Protein AF-A0A3M5UNW3-F1 (afdb_monomer_lite)

Organism: NCBI:txid663959

Structure (mmCIF, N/CA/C/O backbone):
data_AF-A0A3M5UNW3-F1
#
_entry.id   AF-A0A3M5UNW3-F1
#
loop_
_atom_site.group_PDB
_atom_site.id
_atom_site.type_symbol
_atom_site.label_atom_id
_atom_site.label_alt_id
_atom_site.label_comp_id
_atom_site.label_asym_id
_atom_site.label_entity_id
_atom_site.label_seq_id
_atom_site.pdbx_PDB_ins_code
_atom_site.Cartn_x
_atom_site.Cartn_y
_atom_site.Cartn_z
_atom_site.occupancy
_atom_site.B_iso_or_equiv
_atom_site.auth_seq_id
_atom_site.auth_comp_id
_atom_site.auth_asym_id
_atom_site.auth_atom_id
_atom_site.pdbx_PDB_model_num
ATOM 1 N N . MET A 1 1 ? -14.224 -23.402 14.036 1.00 63.69 1 MET A N 1
ATOM 2 C CA . MET A 1 1 ? -13.606 -22.188 13.461 1.00 63.69 1 MET A CA 1
ATOM 3 C C . MET A 1 1 ? -14.005 -22.114 11.996 1.00 63.69 1 MET A C 1
ATOM 5 O O . MET A 1 1 ? -13.792 -23.095 11.300 1.00 63.69 1 MET A O 1
ATOM 9 N N . ASN A 1 2 ? -14.644 -21.029 11.557 1.00 83.38 2 ASN A N 1
ATOM 10 C CA . ASN A 1 2 ? -15.055 -20.826 10.161 1.00 83.38 2 ASN A CA 1
ATOM 11 C C . ASN A 1 2 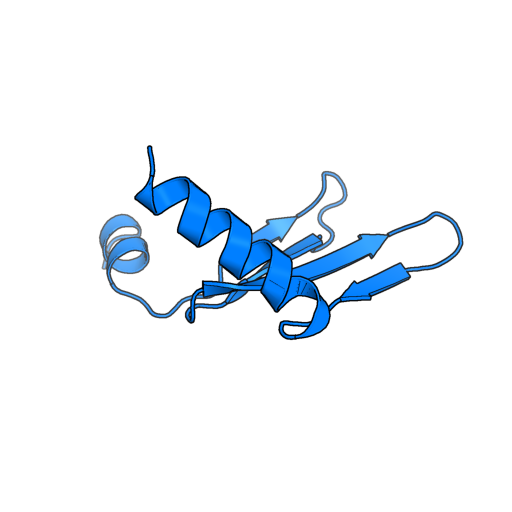? -14.503 -19.477 9.666 1.00 83.38 2 ASN A C 1
ATOM 13 O O . ASN A 1 2 ? -14.466 -18.526 10.448 1.00 83.38 2 ASN A O 1
ATOM 17 N N . ASP A 1 3 ? -14.101 -19.394 8.396 1.00 80.31 3 ASP A N 1
ATOM 18 C CA . ASP A 1 3 ? -13.484 -18.212 7.766 1.00 80.31 3 ASP A CA 1
ATOM 19 C C . ASP A 1 3 ? -14.324 -16.941 7.971 1.00 80.31 3 ASP A C 1
ATOM 21 O O . ASP A 1 3 ? -13.791 -15.905 8.363 1.00 80.31 3 ASP A O 1
ATOM 25 N N . ALA A 1 4 ? -15.650 -17.045 7.847 1.00 80.44 4 ALA A N 1
ATOM 26 C CA . ALA A 1 4 ? -16.559 -15.924 8.080 1.00 80.44 4 ALA A CA 1
ATOM 27 C C . ALA A 1 4 ? -16.446 -15.342 9.505 1.00 80.44 4 ALA A C 1
A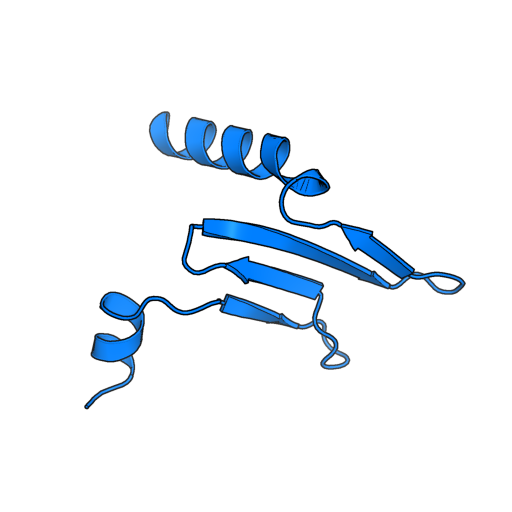TOM 29 O O . ALA A 1 4 ? -16.400 -14.125 9.678 1.00 80.44 4 ALA A O 1
ATOM 30 N N . SER A 1 5 ? -16.332 -16.204 10.523 1.00 76.56 5 SER A N 1
ATOM 31 C CA . SER A 1 5 ? -16.157 -15.776 11.919 1.00 76.56 5 SER A CA 1
ATOM 32 C C . SER A 1 5 ? -14.810 -15.078 12.101 1.00 76.56 5 SER A C 1
ATOM 34 O O . SER A 1 5 ? -14.741 -14.015 12.711 1.00 76.56 5 SER A O 1
ATOM 36 N N . ILE A 1 6 ? -13.754 -15.632 11.499 1.00 77.62 6 ILE A N 1
ATOM 37 C CA . ILE A 1 6 ? -12.385 -15.109 11.583 1.00 77.62 6 ILE A CA 1
ATOM 38 C C . ILE A 1 6 ? -12.283 -13.725 10.932 1.00 77.62 6 ILE A C 1
ATOM 40 O O . ILE A 1 6 ? -11.715 -12.816 11.529 1.00 77.62 6 ILE A O 1
ATOM 44 N N . ARG A 1 7 ? -12.892 -13.518 9.759 1.00 77.19 7 ARG A N 1
ATOM 45 C CA . ARG A 1 7 ? -12.889 -12.214 9.070 1.00 77.19 7 ARG A CA 1
ATOM 46 C C . ARG A 1 7 ? -13.607 -11.112 9.844 1.00 77.19 7 ARG A C 1
ATOM 48 O O . ARG A 1 7 ? -13.256 -9.948 9.688 1.00 77.19 7 ARG A O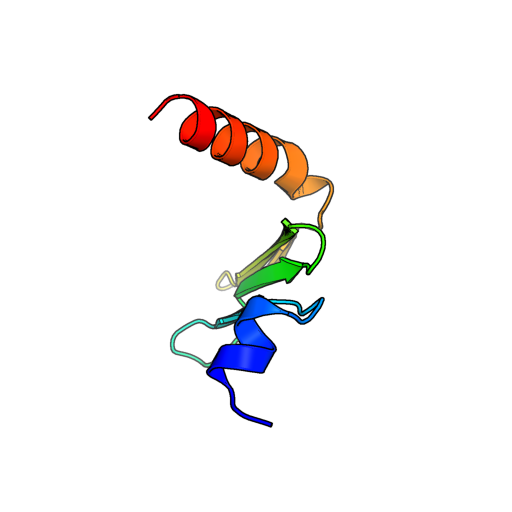 1
ATOM 55 N N . SER A 1 8 ? -14.616 -11.473 10.634 1.00 72.19 8 SER A N 1
ATOM 56 C CA . SER A 1 8 ? -15.406 -10.516 11.417 1.00 72.19 8 SER A CA 1
ATOM 57 C C . SER A 1 8 ? -14.805 -10.178 12.784 1.00 72.19 8 SER A C 1
ATOM 59 O O . SER A 1 8 ? -15.102 -9.116 13.321 1.00 72.19 8 SER A O 1
ATOM 61 N N . GLN A 1 9 ? -13.980 -11.066 13.351 1.00 69.19 9 GLN A N 1
ATOM 62 C CA . GLN A 1 9 ? -13.553 -10.984 14.754 1.00 69.19 9 GLN A CA 1
ATOM 63 C C . GLN A 1 9 ? -12.046 -10.800 14.953 1.00 69.19 9 GLN A C 1
ATOM 65 O O . GLN A 1 9 ? -11.643 -10.428 16.053 1.00 69.19 9 GLN A O 1
ATOM 70 N N . ASN A 1 10 ? -11.206 -11.052 13.943 1.00 63.16 10 ASN A N 1
ATOM 71 C CA . ASN A 1 10 ? -9.759 -10.960 14.123 1.00 63.16 10 ASN A CA 1
ATOM 72 C C . ASN A 1 10 ? -9.161 -9.609 13.714 1.00 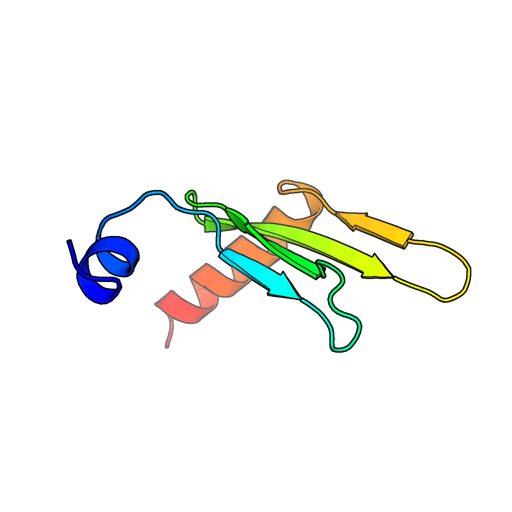63.16 10 ASN A C 1
ATOM 74 O O . ASN A 1 10 ? -9.515 -9.010 12.700 1.00 63.16 10 ASN A O 1
ATOM 78 N N . ILE A 1 11 ? -8.163 -9.203 14.502 1.00 84.38 11 ILE A N 1
ATOM 79 C CA . ILE A 1 11 ? -7.199 -8.136 14.224 1.00 84.38 11 ILE A CA 1
ATOM 80 C C . ILE A 1 11 ? -6.243 -8.676 13.150 1.00 84.38 11 ILE A C 1
ATOM 82 O O . ILE A 1 11 ? -5.203 -9.251 13.466 1.00 84.38 11 ILE A O 1
ATOM 86 N N . VAL A 1 12 ? -6.648 -8.585 11.882 1.00 90.19 12 VAL A N 1
ATOM 87 C CA . VAL A 1 12 ? -5.865 -9.061 10.731 1.00 90.19 12 VAL A CA 1
ATOM 88 C C . VAL A 1 12 ? -5.590 -7.946 9.743 1.00 90.19 12 VAL A C 1
ATOM 90 O O . VAL A 1 12 ? -6.440 -7.092 9.486 1.00 90.19 12 VAL A O 1
ATOM 93 N N . ASP A 1 13 ? -4.414 -8.022 9.139 1.00 93.31 13 ASP A N 1
ATOM 94 C CA . ASP A 1 13 ? -4.067 -7.204 7.992 1.00 93.31 13 ASP A CA 1
ATOM 95 C C . ASP A 1 13 ? -4.685 -7.807 6.723 1.00 93.31 13 ASP A C 1
ATOM 97 O O . ASP A 1 13 ? -4.743 -9.028 6.545 1.00 93.31 13 ASP A O 1
ATOM 101 N N . LYS A 1 14 ? -5.141 -6.945 5.815 1.00 93.75 14 LYS A N 1
ATOM 102 C CA . LYS A 1 14 ? -5.633 -7.330 4.490 1.00 93.75 14 LYS A CA 1
ATOM 103 C C . LYS A 1 14 ? -4.578 -6.981 3.450 1.00 93.75 14 LYS A C 1
ATOM 105 O O . LYS A 1 14 ? -4.275 -5.806 3.252 1.00 93.75 14 LYS A O 1
ATOM 110 N N . GLN A 1 15 ? -4.049 -7.999 2.778 1.00 96.56 15 GLN A N 1
ATOM 111 C CA . GLN A 1 15 ? -3.060 -7.845 1.715 1.00 96.56 15 GLN A CA 1
ATOM 112 C C . GLN A 1 15 ? -3.722 -7.965 0.340 1.00 96.56 15 GLN A C 1
ATOM 114 O O . GLN A 1 15 ? -4.414 -8.943 0.057 1.00 96.56 15 GLN A O 1
ATOM 119 N N . PHE A 1 16 ? -3.467 -6.986 -0.520 1.00 97.31 16 PHE A N 1
ATOM 120 C CA . PHE A 1 16 ? -3.875 -6.982 -1.920 1.00 97.31 16 PHE A CA 1
ATOM 121 C C . PHE A 1 16 ? -2.665 -7.192 -2.825 1.00 97.31 16 PHE A C 1
ATOM 123 O O . PHE A 1 16 ? -1.548 -6.774 -2.492 1.00 97.31 16 PHE A O 1
ATOM 130 N N . TYR A 1 17 ? -2.915 -7.836 -3.964 1.00 97.69 17 TYR A N 1
ATOM 131 C CA . TYR A 1 17 ? -1.902 -8.236 -4.930 1.00 97.69 17 TYR A CA 1
ATOM 132 C C . TYR A 1 17 ? -2.279 -7.780 -6.338 1.00 97.69 17 TYR A C 1
ATOM 134 O O . TYR A 1 17 ? -3.460 -7.698 -6.681 1.00 97.69 17 TYR A O 1
ATOM 142 N N . ASP A 1 18 ? -1.271 -7.500 -7.157 1.00 96.19 18 ASP A N 1
ATOM 143 C CA . ASP A 1 18 ? -1.447 -7.296 -8.594 1.00 96.19 18 ASP A CA 1
ATOM 144 C C . ASP A 1 18 ? -1.575 -8.640 -9.354 1.00 96.19 18 ASP A C 1
ATOM 146 O O . ASP A 1 18 ? -1.389 -9.709 -8.763 1.00 96.19 18 ASP A O 1
ATOM 150 N N . PRO A 1 19 ? -1.869 -8.633 -10.671 1.00 97.69 19 PRO A N 1
ATOM 151 C CA . PRO A 1 19 ? -1.964 -9.863 -11.466 1.00 97.69 19 PRO A CA 1
ATOM 152 C C . PRO A 1 19 ? -0.675 -10.695 -11.537 1.00 97.69 19 PRO A C 1
ATOM 154 O O . PRO A 1 19 ? -0.730 -11.867 -11.900 1.00 97.69 19 PRO A O 1
ATOM 157 N N . LEU A 1 20 ? 0.480 -10.108 -11.207 1.00 96.81 20 LEU A N 1
ATOM 158 C CA . LEU A 1 20 ? 1.758 -10.816 -11.124 1.00 96.81 20 LEU A CA 1
ATOM 159 C C . LEU A 1 20 ? 1.984 -11.436 -9.735 1.00 96.81 20 LEU A C 1
ATOM 161 O O . LEU A 1 20 ? 3.028 -12.041 -9.499 1.00 96.81 20 LEU A O 1
ATOM 165 N N . GLY A 1 21 ? 1.026 -11.291 -8.815 1.00 96.75 21 GLY A N 1
ATOM 166 C CA . GLY A 1 21 ? 1.097 -11.820 -7.458 1.00 96.75 21 GLY A CA 1
ATOM 167 C C . GLY A 1 21 ? 1.983 -10.999 -6.522 1.00 96.75 21 GLY A C 1
ATOM 168 O O . GLY A 1 21 ? 2.387 -11.501 -5.475 1.00 96.75 21 GLY A O 1
ATOM 169 N N . ARG A 1 22 ? 2.307 -9.748 -6.867 1.00 96.94 22 ARG A N 1
ATOM 170 C CA . ARG A 1 22 ? 3.127 -8.867 -6.023 1.00 96.94 22 ARG A CA 1
ATOM 171 C C . ARG A 1 22 ? 2.241 -8.054 -5.078 1.00 96.94 22 ARG A C 1
ATOM 173 O O . ARG A 1 22 ? 1.189 -7.585 -5.516 1.00 96.94 22 ARG A O 1
ATOM 180 N N . PRO A 1 23 ? 2.636 -7.857 -3.809 1.00 96.75 23 PRO A N 1
ATOM 181 C CA . PRO A 1 23 ? 1.849 -7.080 -2.857 1.00 96.75 23 PRO A CA 1
ATOM 182 C C . PRO A 1 23 ? 1.841 -5.598 -3.244 1.00 96.75 23 PRO A C 1
ATOM 184 O O . PRO A 1 23 ? 2.899 -5.007 -3.425 1.00 96.75 23 PRO A O 1
ATOM 187 N N . THR A 1 24 ? 0.661 -4.988 -3.351 1.00 97.50 24 THR A N 1
ATOM 188 C CA . THR A 1 24 ? 0.519 -3.570 -3.741 1.00 97.50 24 THR A CA 1
ATOM 189 C C . THR A 1 24 ? -0.078 -2.702 -2.649 1.00 97.50 24 THR A C 1
ATOM 191 O O . THR A 1 24 ? 0.323 -1.552 -2.498 1.00 97.50 24 THR A O 1
ATOM 194 N N . ILE A 1 25 ? -1.033 -3.226 -1.882 1.00 97.75 25 ILE A N 1
ATOM 195 C CA . ILE A 1 25 ? -1.700 -2.489 -0.805 1.00 97.75 25 ILE A CA 1
ATOM 196 C C . ILE A 1 25 ? -1.838 -3.403 0.402 1.00 97.75 25 ILE A C 1
ATOM 198 O O . ILE A 1 25 ? -2.305 -4.535 0.274 1.00 97.75 25 ILE A O 1
ATOM 202 N N . THR A 1 26 ? -1.486 -2.892 1.576 1.00 97.69 26 THR A N 1
ATOM 203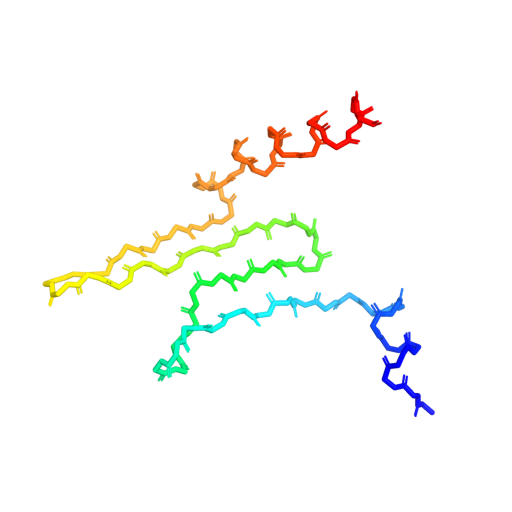 C CA . THR A 1 26 ? -1.744 -3.554 2.856 1.00 97.69 26 THR A CA 1
ATOM 204 C C . THR A 1 26 ? -2.621 -2.645 3.694 1.00 97.69 26 THR A C 1
ATOM 206 O O . THR A 1 26 ? -2.233 -1.519 3.992 1.00 97.69 26 THR A O 1
ATOM 209 N N . ILE A 1 27 ? -3.799 -3.123 4.085 1.00 96.38 27 ILE A N 1
ATOM 210 C CA . ILE A 1 27 ? -4.626 -2.450 5.085 1.00 96.38 27 ILE A CA 1
ATOM 211 C C . ILE A 1 27 ? -4.352 -3.124 6.417 1.00 96.38 27 ILE A C 1
ATOM 213 O O . ILE A 1 27 ? -4.680 -4.295 6.595 1.00 96.38 27 ILE A O 1
ATOM 217 N N . THR A 1 28 ? -3.730 -2.396 7.334 1.00 95.19 28 THR A N 1
ATOM 218 C CA . THR A 1 28 ? -3.412 -2.908 8.664 1.00 95.19 28 THR A CA 1
ATOM 219 C C . THR A 1 28 ? -4.690 -3.182 9.447 1.00 95.19 28 THR A C 1
ATOM 221 O O . THR A 1 28 ? -5.733 -2.571 9.202 1.00 95.19 28 THR A O 1
ATOM 224 N N . ALA A 1 29 ? -4.615 -4.041 10.455 1.00 93.25 29 ALA A N 1
ATOM 225 C CA . ALA A 1 29 ? -5.733 -4.318 11.347 1.00 93.25 29 ALA A CA 1
ATOM 226 C C . ALA A 1 29 ? -6.227 -3.064 12.094 1.00 93.25 29 ALA A C 1
ATOM 228 O O . ALA A 1 29 ? -7.386 -2.982 12.492 1.00 93.25 29 ALA A O 1
ATOM 229 N N . LYS A 1 30 ? -5.357 -2.054 12.245 1.00 92.44 30 LYS A N 1
ATOM 230 C CA . LYS A 1 30 ? -5.687 -0.728 12.797 1.00 92.44 30 LYS A CA 1
ATOM 231 C C . LYS A 1 30 ? -6.354 0.204 11.763 1.00 92.44 30 LYS A C 1
ATOM 233 O O . LYS A 1 30 ? -6.730 1.332 12.083 1.00 92.44 30 LYS A O 1
ATOM 238 N N . GLY A 1 31 ? -6.511 -0.256 10.525 1.00 92.62 31 GLY A N 1
ATOM 239 C CA . GLY A 1 31 ? -7.183 0.444 9.434 1.00 92.62 31 GLY A CA 1
ATOM 240 C C . GLY A 1 31 ? -6.326 1.486 8.716 1.00 92.62 31 GLY A C 1
ATOM 241 O O . GLY A 1 31 ? -6.894 2.355 8.057 1.00 92.62 31 GLY A O 1
ATOM 242 N N . TRP A 1 32 ? -5.002 1.446 8.869 1.00 96.56 32 TRP A N 1
ATOM 243 C CA . TRP A 1 32 ? -4.061 2.273 8.099 1.00 96.56 32 TRP A CA 1
ATOM 244 C C . TRP A 1 32 ? -3.615 1.557 6.833 1.00 96.56 32 TRP A C 1
ATOM 246 O O . TRP A 1 32 ? -3.708 0.333 6.763 1.00 96.56 32 TRP A O 1
ATOM 256 N N . MET A 1 33 ? -3.109 2.302 5.859 1.00 97.69 33 MET A N 1
ATOM 257 C CA . MET A 1 33 ? -2.694 1.759 4.573 1.00 97.69 33 MET A CA 1
ATOM 258 C C . MET A 1 33 ? -1.170 1.779 4.435 1.00 97.69 33 MET A C 1
ATOM 260 O O . MET A 1 33 ? -0.505 2.687 4.901 1.00 97.69 33 MET A O 1
ATOM 264 N N . ARG A 1 34 ? -0.614 0.772 3.769 1.00 98.12 34 ARG A N 1
ATOM 265 C CA . ARG A 1 34 ? 0.712 0.825 3.145 1.00 98.12 34 ARG A CA 1
ATOM 266 C C . ARG A 1 34 ? 0.546 0.572 1.660 1.00 98.12 34 ARG A C 1
ATOM 268 O O . ARG A 1 34 ? -0.335 -0.206 1.274 1.00 98.12 34 ARG A O 1
ATOM 275 N N . ARG A 1 35 ? 1.397 1.181 0.838 1.00 98.38 35 ARG A N 1
ATOM 276 C CA . ARG A 1 35 ? 1.334 1.049 -0.618 1.00 98.38 35 ARG A CA 1
ATOM 277 C C . ARG A 1 35 ? 2.712 0.765 -1.209 1.00 98.38 35 ARG A C 1
ATOM 279 O O . ARG A 1 35 ? 3.728 1.320 -0.804 1.00 98.38 35 ARG A O 1
ATOM 286 N N . GLN A 1 36 ? 2.725 -0.149 -2.167 1.00 98.12 36 GLN A N 1
ATOM 287 C CA . GLN A 1 36 ? 3.869 -0.508 -2.988 1.00 98.12 36 GLN A CA 1
ATOM 288 C C . GLN A 1 36 ? 3.478 -0.285 -4.446 1.00 98.12 36 GLN A C 1
ATOM 290 O O . GLN A 1 36 ? 2.580 -0.948 -4.971 1.00 98.12 36 GLN A O 1
ATOM 295 N N . THR A 1 37 ? 4.157 0.648 -5.109 1.00 97.94 37 THR A N 1
ATOM 296 C CA . THR A 1 37 ? 3.943 0.926 -6.531 1.00 97.94 37 THR A CA 1
ATOM 297 C C . THR A 1 37 ? 5.173 0.520 -7.323 1.00 97.94 37 THR A C 1
ATOM 299 O O . THR A 1 37 ? 6.212 1.179 -7.276 1.00 97.94 37 THR A O 1
ATOM 302 N N . TYR A 1 38 ? 5.040 -0.546 -8.105 1.00 97.31 38 TYR A N 1
ATOM 303 C CA . TYR A 1 38 ? 6.100 -1.024 -8.985 1.00 97.31 38 TYR A CA 1
ATOM 304 C C . TYR A 1 38 ? 6.079 -0.262 -10.311 1.00 97.31 38 TYR A C 1
ATOM 306 O O . TYR A 1 38 ? 5.132 -0.373 -11.093 1.00 97.31 38 TYR A O 1
ATOM 314 N N . ARG A 1 39 ? 7.136 0.503 -10.582 1.00 96.94 39 ARG A N 1
ATOM 315 C CA . ARG A 1 39 ? 7.405 1.101 -11.894 1.00 96.94 39 ARG A CA 1
ATOM 316 C C . ARG A 1 39 ? 8.478 0.283 -12.610 1.00 96.94 39 ARG A C 1
ATOM 318 O O . ARG A 1 39 ? 9.113 -0.587 -12.027 1.00 96.94 39 ARG A O 1
ATOM 325 N N . VAL A 1 40 ? 8.670 0.565 -13.897 1.00 97.25 40 VAL A N 1
ATOM 326 C CA . VAL A 1 40 ? 9.630 -0.172 -14.739 1.00 97.25 40 VAL A CA 1
ATOM 327 C C . VAL A 1 40 ? 11.063 -0.046 -14.210 1.00 97.25 40 VAL A C 1
ATOM 329 O O . VAL A 1 40 ? 11.831 -0.997 -14.287 1.00 97.25 40 VAL A O 1
ATOM 332 N N . TRP A 1 41 ? 11.407 1.113 -13.646 1.00 97.88 41 TRP A N 1
ATOM 333 C CA . TRP A 1 41 ? 12.785 1.457 -13.278 1.00 97.88 41 TRP A CA 1
ATOM 334 C C . TRP A 1 41 ? 13.005 1.637 -11.776 1.00 97.88 41 TRP A C 1
ATOM 336 O O . TRP A 1 41 ? 14.142 1.781 -11.340 1.00 97.88 41 TRP A O 1
ATOM 346 N N . TYR A 1 42 ? 11.932 1.679 -10.989 1.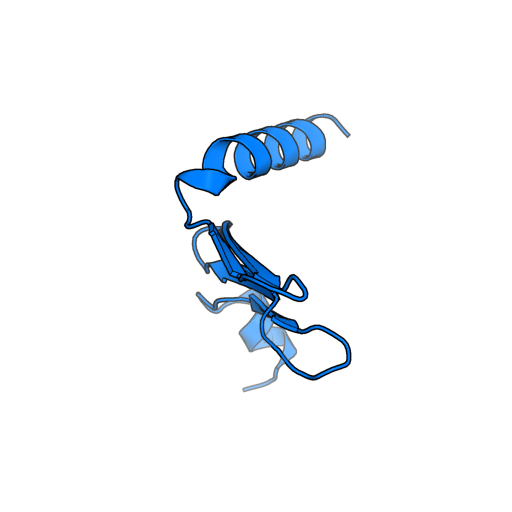00 97.44 42 TYR A N 1
ATOM 347 C CA . TYR A 1 42 ? 11.994 1.908 -9.549 1.00 97.44 42 TYR A CA 1
ATOM 348 C C . TYR A 1 42 ? 10.710 1.435 -8.866 1.00 97.44 42 TYR A C 1
ATOM 350 O O . TYR A 1 42 ? 9.685 1.212 -9.511 1.00 97.44 42 TYR A O 1
ATOM 358 N N . THR A 1 43 ? 10.760 1.333 -7.544 1.00 97.69 43 THR A N 1
ATOM 359 C CA . THR A 1 43 ? 9.596 1.047 -6.704 1.00 97.69 43 THR A CA 1
ATOM 360 C C . THR A 1 43 ? 9.363 2.226 -5.775 1.00 97.69 43 THR A C 1
ATOM 362 O O . THR A 1 43 ? 10.317 2.825 -5.281 1.00 97.69 43 THR A O 1
ATOM 365 N N . ILE A 1 44 ? 8.097 2.557 -5.553 1.00 98.31 44 ILE A N 1
ATOM 366 C CA . ILE A 1 44 ? 7.678 3.529 -4.546 1.00 98.31 44 ILE A CA 1
ATOM 367 C C . ILE A 1 44 ? 7.129 2.740 -3.364 1.00 98.31 44 ILE A C 1
ATOM 369 O O . ILE A 1 44 ? 6.236 1.909 -3.545 1.00 98.31 44 ILE A O 1
ATOM 373 N N . SER A 1 45 ? 7.676 3.012 -2.185 1.00 97.94 45 SER A N 1
ATOM 374 C CA . SER A 1 45 ? 7.222 2.461 -0.914 1.00 97.94 45 SER A CA 1
ATOM 375 C C . SER A 1 45 ? 6.632 3.593 -0.092 1.00 97.94 45 SER A C 1
ATOM 377 O O . SER A 1 45 ? 7.353 4.534 0.220 1.00 97.94 45 SER A O 1
ATOM 379 N N . GLU A 1 46 ? 5.353 3.485 0.241 1.00 98.31 46 GLU A N 1
ATOM 380 C CA . GLU A 1 46 ? 4.626 4.444 1.075 1.00 98.31 46 GLU A CA 1
ATOM 381 C C . GLU A 1 46 ? 4.160 3.713 2.341 1.00 98.31 46 GLU A C 1
ATOM 383 O O . GLU A 1 46 ? 3.505 2.660 2.256 1.00 98.31 46 GLU A O 1
ATOM 388 N N . ASP A 1 47 ? 4.530 4.235 3.508 1.00 97.56 47 ASP A N 1
ATOM 389 C CA . ASP A 1 47 ? 4.146 3.681 4.805 1.00 97.56 47 ASP A CA 1
ATOM 390 C C . ASP A 1 47 ? 2.793 4.235 5.308 1.00 97.56 47 ASP A C 1
ATOM 392 O O . ASP A 1 47 ? 2.047 4.908 4.585 1.00 97.56 47 ASP A O 1
ATOM 396 N N . GLU A 1 48 ? 2.421 3.903 6.546 1.00 97.88 48 GLU A N 1
ATOM 397 C CA . GLU A 1 48 ? 1.175 4.389 7.144 1.00 97.88 48 GLU A CA 1
ATOM 398 C C . GLU A 1 48 ? 1.090 5.911 7.277 1.00 97.88 48 GLU A C 1
ATOM 400 O O . GLU A 1 48 ? -0.013 6.451 7.202 1.00 97.88 48 GLU A O 1
ATOM 405 N N . ASN A 1 49 ? 2.213 6.596 7.493 1.00 97.75 49 ASN A N 1
ATOM 406 C CA . ASN A 1 49 ? 2.243 8.046 7.651 1.00 97.75 49 ASN A CA 1
ATOM 407 C C . ASN A 1 49 ? 2.134 8.738 6.294 1.00 97.75 49 ASN A C 1
ATOM 409 O O . ASN A 1 49 ? 1.388 9.708 6.174 1.00 97.75 49 ASN A O 1
ATOM 413 N N . ASP A 1 50 ? 2.809 8.202 5.272 1.00 98.06 50 ASP A N 1
ATOM 414 C CA . ASP A 1 50 ? 2.744 8.724 3.902 1.00 98.06 50 ASP A CA 1
ATOM 415 C C . ASP A 1 50 ? 1.307 8.704 3.355 1.00 98.06 50 ASP A C 1
ATOM 417 O O . ASP A 1 50 ? 0.883 9.614 2.643 1.00 98.06 50 ASP A O 1
ATOM 421 N N . THR A 1 51 ? 0.528 7.681 3.722 1.00 97.19 51 THR A N 1
ATOM 422 C CA . THR A 1 51 ? -0.849 7.493 3.239 1.00 97.19 51 THR A CA 1
ATOM 423 C C . THR A 1 51 ? -1.935 7.950 4.220 1.00 97.19 51 THR A C 1
ATOM 425 O O . THR A 1 51 ? -3.128 7.835 3.918 1.00 97.19 51 THR A O 1
ATOM 428 N N . ALA A 1 52 ? -1.561 8.488 5.385 1.00 97.00 52 ALA A N 1
ATOM 429 C CA . ALA A 1 52 ? -2.495 8.817 6.463 1.00 97.00 52 ALA A CA 1
ATOM 430 C C . ALA A 1 52 ? -3.587 9.805 6.025 1.00 97.00 52 ALA A C 1
ATOM 432 O O . ALA A 1 52 ? -4.765 9.574 6.298 1.00 97.00 52 ALA A O 1
ATOM 433 N N . GLU A 1 53 ? -3.213 10.868 5.309 1.00 97.12 53 GLU A N 1
ATOM 434 C CA . GLU A 1 53 ? -4.153 11.890 4.826 1.00 97.12 53 GLU A CA 1
ATOM 435 C C . GLU A 1 53 ? -5.206 11.300 3.875 1.00 97.12 53 GLU A C 1
ATOM 437 O O . GLU A 1 53 ? -6.392 11.611 3.986 1.00 97.12 53 GLU A O 1
ATOM 442 N N . GLU A 1 54 ? -4.805 10.384 2.986 1.00 96.50 54 GLU A N 1
ATOM 443 C CA . GLU A 1 54 ? -5.723 9.700 2.067 1.00 96.50 54 GLU A CA 1
ATOM 444 C C . GLU A 1 54 ? -6.721 8.825 2.840 1.00 96.50 54 GLU A C 1
ATOM 446 O O . GLU A 1 54 ? -7.928 8.863 2.588 1.00 96.50 54 GLU A O 1
ATOM 451 N N . VAL A 1 55 ? -6.231 8.079 3.836 1.00 95.25 55 VAL A N 1
ATOM 452 C CA . VAL A 1 55 ? -7.068 7.234 4.699 1.00 95.25 55 VAL A CA 1
ATOM 453 C C . VAL A 1 55 ? -8.067 8.080 5.493 1.00 95.25 55 VAL A C 1
ATOM 455 O O . VAL A 1 55 ? -9.238 7.709 5.601 1.00 95.25 55 VAL A O 1
ATOM 458 N N . LEU A 1 56 ? -7.636 9.218 6.039 1.00 96.06 56 LEU A N 1
ATOM 459 C CA . LEU A 1 56 ? -8.511 10.133 6.774 1.00 96.06 56 LEU A CA 1
ATOM 460 C C . LEU A 1 56 ? -9.577 10.751 5.862 1.00 96.06 56 LEU A C 1
ATOM 462 O O . LEU A 1 56 ? -10.752 10.784 6.237 1.00 96.06 56 LEU A O 1
ATOM 466 N N . ALA A 1 57 ? -9.197 11.178 4.657 1.00 95.25 57 ALA A N 1
ATOM 467 C CA . ALA A 1 57 ? -10.131 11.705 3.668 1.00 95.25 57 ALA A CA 1
ATOM 468 C C . ALA A 1 57 ? -11.182 10.659 3.256 1.00 95.25 57 ALA A C 1
ATOM 470 O O . ALA A 1 57 ? -12.374 10.969 3.218 1.00 95.25 57 ALA A O 1
ATOM 471 N N . ALA A 1 58 ? -10.765 9.411 3.021 1.00 92.69 58 ALA A N 1
ATOM 472 C CA . ALA A 1 58 ? -11.665 8.313 2.669 1.00 92.69 58 ALA A CA 1
ATOM 473 C C . ALA A 1 58 ? -12.658 7.979 3.796 1.00 92.69 58 ALA A C 1
ATOM 475 O O . ALA A 1 58 ? -13.843 7.780 3.531 1.00 92.69 58 ALA A O 1
ATOM 476 N N . ARG A 1 59 ? -12.203 7.965 5.057 1.00 92.62 59 ARG A N 1
ATOM 477 C CA . ARG A 1 59 ? -13.082 7.768 6.226 1.00 92.62 59 ARG A CA 1
ATOM 478 C C . ARG A 1 59 ? -14.116 8.882 6.340 1.00 92.62 59 ARG A C 1
ATOM 480 O O . ARG A 1 59 ? -15.300 8.601 6.459 1.00 92.62 59 ARG A O 1
ATOM 487 N N . LYS A 1 60 ? -13.678 10.137 6.213 1.00 93.06 60 LYS A N 1
ATOM 488 C CA . LYS A 1 60 ? -14.580 11.293 6.251 1.00 93.06 60 LYS A CA 1
ATOM 489 C C . LYS A 1 60 ? -15.631 11.237 5.139 1.00 93.06 60 LYS A C 1
ATOM 491 O O . LYS A 1 60 ? -16.780 11.587 5.374 1.00 93.06 60 LYS A O 1
ATOM 496 N N . ALA A 1 61 ? -15.256 10.801 3.937 1.00 91.69 61 ALA A N 1
ATOM 497 C CA . ALA A 1 61 ? -16.204 10.627 2.840 1.00 91.69 61 ALA A CA 1
ATOM 498 C C . ALA A 1 61 ? -17.249 9.534 3.133 1.00 91.69 61 ALA A C 1
ATOM 500 O O . ALA A 1 61 ? -18.415 9.718 2.799 1.00 91.69 61 ALA A O 1
ATOM 501 N N . ALA A 1 62 ? -16.849 8.435 3.781 1.00 87.62 62 ALA A N 1
ATOM 502 C CA . ALA A 1 62 ? -17.755 7.355 4.171 1.00 87.62 62 ALA A CA 1
ATOM 503 C C . ALA A 1 62 ? -18.760 7.764 5.264 1.00 87.62 62 ALA A C 1
ATOM 505 O O . ALA A 1 62 ? -19.870 7.248 5.275 1.00 87.62 62 ALA A O 1
ATOM 506 N N . ASP A 1 63 ? -18.403 8.705 6.143 1.00 84.62 63 ASP A N 1
ATOM 507 C CA . ASP A 1 63 ? -19.296 9.214 7.197 1.00 84.62 63 ASP A CA 1
ATOM 508 C C . ASP A 1 63 ? -20.372 10.190 6.670 1.00 84.62 63 ASP A C 1
ATOM 510 O O . ASP A 1 63 ? -21.336 10.498 7.373 1.00 84.62 63 ASP A O 1
ATOM 514 N N . HIS A 1 64 ? -20.204 10.717 5.452 1.00 69.12 64 HIS A N 1
ATOM 515 C CA . HIS A 1 64 ? -21.102 11.701 4.834 1.00 69.12 64 HIS A CA 1
ATOM 516 C C . HIS A 1 64 ? -22.006 11.127 3.723 1.00 69.12 64 HIS A C 1
ATOM 518 O O . HIS A 1 64 ? -22.756 11.899 3.119 1.00 69.12 64 HIS A O 1
ATOM 524 N N . GLY A 1 65 ? -21.927 9.824 3.432 1.00 52.97 65 GLY A N 1
ATOM 525 C CA . GLY A 1 65 ? -22.753 9.121 2.437 1.00 52.97 65 GLY A CA 1
ATOM 526 C C . GLY A 1 65 ? -23.773 8.196 3.080 1.00 52.97 65 GLY A C 1
ATOM 527 O O . GLY A 1 65 ? -24.889 8.105 2.525 1.00 52.97 65 GLY A O 1
#

Radius of gyration: 14.29 Å; chains: 1; bounding box: 36×34×30 Å

Foldseek 3Di:
DDPVVCVVPDQDKDFDADPVRHTAWIQGSVRFIWGWDDDPVDIDTGDRVNCVVVSVVVVVVVVVD

Secondary structure (DSSP, 8-state):
--HHHHHHH----EEEE-TTS-EEEEE-TTS-EEEEEE-SS-EEEE-TTTTHHHHHHHHHHHHT-

pLDDT: mean 91.33, std 10.25, range [52.97, 98.38]

Sequence (65 aa):
MNDASIRSQNIVDKQFYDPLGRPTITITAKGWMRRQTYRVWYTISEDENDTAEEVLAARKAADHG